Protein AF-A0A949YF99-F1 (afdb_monomer)

Sequence (111 aa):
MTDRPRLIEVAFPLKQASLDSVHEKNVRHGHISTLHIWPARRPLAACRAALIATLLPDPGTPEKRQELLEKIGGKVVTQVQMKKVGGKTIEVVKERTEGVSCTGGTRTAPT

Solvent-accessible surface area (backbone atoms only — not comparable to full-atom values): 6878 Å² total; per-residue (Å²): 128,88,88,65,59,37,24,54,82,79,52,71,51,59,69,39,29,49,52,49,30,54,48,63,73,63,69,76,77,99,51,81,76,67,79,58,82,71,94,79,74,83,46,65,22,41,53,47,49,52,54,52,25,64,70,37,65,53,76,88,44,71,68,59,46,50,53,50,38,39,54,46,33,19,46,80,44,79,42,80,41,85,42,80,56,95,94,43,82,44,81,46,77,43,76,42,67,52,57,75,61,35,61,77,85,71,80,78,74,84,127

Nearest PDB structures (foldseek):
  6dt7-assembly1_B  TM=6.956E-01  e=7.289E+00  Enquatrovirus N4
  5knc-assembly1_G  TM=4.003E-01  e=3.546E+00  Enterococcus hirae ATCC 9790

pLDDT: mean 72.29, std 16.18, range [25.67, 90.94]

Mean predicted aligned error: 10.66 Å

Structure (mmCIF, N/CA/C/O backbone):
data_AF-A0A949YF99-F1
#
_entry.id   AF-A0A949YF99-F1
#
loop_
_atom_site.group_PDB
_atom_site.id
_atom_site.type_symbol
_atom_site.label_atom_id
_atom_site.label_alt_id
_atom_site.label_comp_id
_atom_site.label_asym_id
_atom_site.label_entity_id
_atom_site.label_seq_id
_atom_site.pdbx_PDB_ins_code
_atom_site.Cartn_x
_atom_site.Cartn_y
_atom_site.Cartn_z
_atom_site.occupancy
_atom_site.B_iso_or_equiv
_atom_site.auth_seq_id
_atom_site.auth_comp_id
_atom_site.auth_asym_id
_atom_site.auth_atom_id
_atom_site.pdbx_PDB_model_num
ATOM 1 N N . MET A 1 1 ? 21.255 9.999 -20.507 1.00 47.44 1 MET A N 1
ATOM 2 C CA . MET A 1 1 ? 20.615 9.197 -19.444 1.00 47.44 1 MET A CA 1
ATOM 3 C C . MET A 1 1 ? 19.556 8.353 -20.112 1.00 47.44 1 MET A C 1
ATOM 5 O O . MET A 1 1 ? 18.778 8.906 -20.872 1.00 47.44 1 MET A O 1
ATOM 9 N N . THR A 1 2 ? 19.583 7.034 -19.942 1.00 58.06 2 THR A N 1
ATOM 10 C CA . THR A 1 2 ? 18.545 6.163 -20.504 1.00 58.06 2 THR A CA 1
ATOM 11 C C . THR A 1 2 ? 17.246 6.479 -19.775 1.00 58.06 2 THR A C 1
ATOM 13 O O . THR A 1 2 ? 17.128 6.171 -18.590 1.00 58.06 2 THR A O 1
ATOM 16 N N . ASP A 1 3 ? 16.332 7.163 -20.456 1.00 75.50 3 ASP A N 1
ATOM 17 C CA . ASP A 1 3 ? 15.078 7.659 -19.893 1.00 75.50 3 ASP A CA 1
ATOM 18 C C . ASP A 1 3 ? 14.115 6.478 -19.727 1.00 75.50 3 ASP A C 1
ATOM 20 O O . ASP A 1 3 ? 13.352 6.117 -20.623 1.00 75.50 3 ASP A O 1
ATOM 24 N N . ARG A 1 4 ? 14.287 5.737 -18.629 1.00 80.88 4 ARG A N 1
ATOM 25 C CA . ARG A 1 4 ? 13.398 4.635 -18.267 1.00 80.88 4 ARG A CA 1
ATOM 26 C C . ARG A 1 4 ? 12.370 5.176 -17.281 1.00 80.88 4 ARG A C 1
ATOM 28 O O . ARG A 1 4 ? 12.793 5.682 -16.236 1.00 80.88 4 ARG A O 1
ATOM 35 N N . PRO A 1 5 ? 11.064 5.040 -17.577 1.00 87.62 5 PRO A N 1
ATOM 36 C CA . PRO A 1 5 ? 10.027 5.509 -16.675 1.00 87.62 5 PRO A CA 1
ATOM 37 C C . PRO A 1 5 ? 10.148 4.809 -15.324 1.00 87.62 5 PRO A C 1
ATOM 39 O O . PRO A 1 5 ? 10.637 3.673 -15.213 1.00 87.62 5 PRO A O 1
ATOM 42 N N . ARG A 1 6 ? 9.730 5.509 -14.272 1.00 89.69 6 ARG A N 1
ATOM 43 C CA . ARG A 1 6 ? 9.712 4.943 -12.920 1.00 89.69 6 ARG A CA 1
ATOM 44 C C . ARG A 1 6 ? 8.494 4.059 -12.745 1.00 89.69 6 ARG A C 1
ATOM 46 O O . ARG A 1 6 ? 7.456 4.289 -13.360 1.00 89.69 6 ARG A O 1
ATOM 53 N N . LEU A 1 7 ? 8.603 3.071 -11.857 1.00 88.38 7 LEU A N 1
ATOM 54 C CA . LEU A 1 7 ? 7.492 2.163 -11.593 1.00 88.38 7 LEU A CA 1
ATOM 55 C C . LEU A 1 7 ? 6.236 2.944 -11.181 1.00 88.38 7 LEU A C 1
ATOM 57 O O . LEU A 1 7 ? 5.171 2.670 -11.714 1.00 88.38 7 LEU A O 1
ATOM 61 N N . ILE A 1 8 ? 6.376 3.977 -10.341 1.00 89.81 8 ILE A N 1
ATOM 62 C CA . ILE A 1 8 ? 5.257 4.819 -9.879 1.00 89.81 8 ILE A CA 1
ATOM 63 C C . ILE A 1 8 ? 4.473 5.530 -10.997 1.00 89.81 8 ILE A C 1
ATOM 65 O O . ILE A 1 8 ? 3.293 5.815 -10.814 1.00 89.81 8 ILE A O 1
ATOM 69 N N . GLU A 1 9 ? 5.094 5.812 -12.142 1.00 89.12 9 GLU A N 1
ATOM 70 C CA . GLU A 1 9 ? 4.439 6.487 -13.274 1.00 89.12 9 GLU A CA 1
ATOM 71 C C . GLU A 1 9 ? 3.533 5.533 -14.057 1.00 89.12 9 GLU A C 1
ATOM 73 O O . GLU A 1 9 ? 2.588 5.961 -14.716 1.00 89.12 9 GLU A O 1
ATOM 78 N N . VAL A 1 10 ? 3.820 4.232 -13.977 1.00 90.00 10 VAL A N 1
ATOM 79 C CA . VAL A 1 10 ? 3.149 3.195 -14.761 1.00 90.00 10 VAL A CA 1
ATOM 80 C C . VAL A 1 10 ? 2.224 2.346 -13.894 1.00 90.00 10 VAL A C 1
ATOM 82 O O . VAL A 1 10 ? 1.141 1.962 -14.334 1.00 90.00 10 VAL A O 1
ATOM 85 N N . ALA A 1 11 ? 2.642 2.021 -12.670 1.00 88.19 11 ALA A N 1
ATOM 86 C CA . ALA A 1 11 ? 1.922 1.129 -11.779 1.00 88.19 11 ALA A CA 1
ATOM 87 C C . ALA A 1 11 ? 2.218 1.388 -10.292 1.00 88.19 11 ALA A C 1
ATOM 89 O O . ALA A 1 11 ? 3.357 1.558 -9.862 1.00 88.19 11 ALA A O 1
ATOM 90 N N . PHE A 1 12 ? 1.171 1.324 -9.469 1.00 89.00 12 PHE A N 1
ATOM 91 C CA . PHE A 1 12 ? 1.272 1.482 -8.021 1.00 89.00 12 PHE A CA 1
ATOM 92 C C . PHE A 1 12 ? 0.314 0.515 -7.303 1.00 89.00 12 PHE A C 1
ATOM 94 O O . PHE A 1 12 ? -0.843 0.408 -7.721 1.00 89.00 12 PHE A O 1
ATOM 101 N N . PRO A 1 13 ? 0.736 -0.180 -6.222 1.00 87.50 13 PRO A N 1
ATOM 102 C CA . PRO A 1 13 ? -0.109 -1.137 -5.505 1.00 87.50 13 PRO A CA 1
ATOM 103 C C . PRO A 1 13 ? -1.111 -0.412 -4.589 1.00 87.50 13 PRO A C 1
ATOM 105 O O . PRO A 1 13 ? -1.003 -0.421 -3.362 1.00 87.50 13 PRO A O 1
ATOM 108 N N . LEU A 1 14 ? -2.096 0.252 -5.200 1.00 87.12 14 LEU A N 1
ATOM 109 C CA . LEU A 1 14 ? -3.048 1.128 -4.512 1.00 87.12 14 LEU A CA 1
ATOM 110 C C . LEU A 1 14 ? -3.950 0.363 -3.534 1.00 87.12 14 LEU A C 1
ATOM 112 O O . LEU A 1 14 ? -4.191 0.829 -2.419 1.00 87.12 14 LEU A O 1
ATOM 116 N N . LYS A 1 15 ? -4.445 -0.812 -3.944 1.00 86.88 15 LYS A N 1
ATOM 117 C CA . LYS A 1 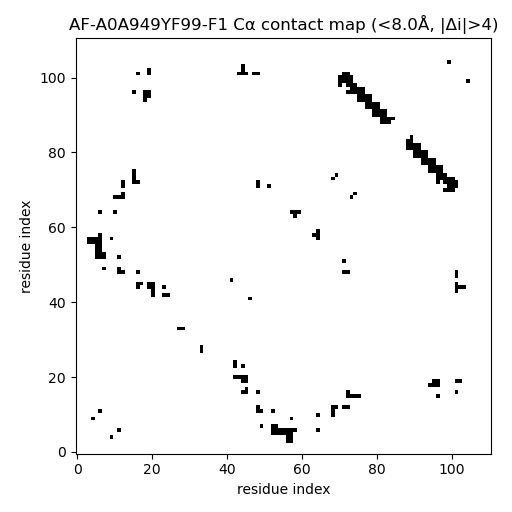15 ? -5.383 -1.614 -3.146 1.00 86.88 15 LYS A CA 1
ATOM 118 C C . LYS A 1 15 ? -4.714 -2.122 -1.868 1.00 86.88 15 LYS A C 1
ATOM 120 O O . LYS A 1 15 ? -5.237 -1.903 -0.779 1.00 86.88 15 LYS A O 1
ATOM 125 N N . GLN A 1 16 ? -3.532 -2.714 -2.005 1.00 86.56 16 GLN A N 1
ATOM 126 C CA . GLN A 1 16 ? -2.715 -3.217 -0.903 1.00 86.56 16 GLN A CA 1
ATOM 127 C C . GLN A 1 16 ? -2.318 -2.088 0.053 1.00 86.56 16 GLN A C 1
ATOM 129 O O . GLN A 1 16 ? -2.599 -2.162 1.247 1.00 86.56 16 GLN A O 1
ATOM 134 N N . ALA A 1 17 ? -1.766 -0.990 -0.480 1.00 86.31 17 ALA A N 1
ATOM 135 C CA . ALA A 1 17 ? -1.348 0.148 0.334 1.00 86.31 17 ALA A CA 1
ATOM 136 C C . ALA A 1 17 ? -2.515 0.763 1.125 1.00 86.31 17 ALA A C 1
ATOM 138 O O . ALA A 1 17 ? -2.338 1.169 2.274 1.00 86.31 17 ALA A O 1
ATOM 139 N N . SER A 1 18 ? -3.714 0.821 0.537 1.00 85.88 18 SER A N 1
ATOM 140 C CA . SER A 1 18 ? -4.910 1.345 1.202 1.00 85.88 18 SER A CA 1
ATOM 141 C C . SER A 1 18 ? -5.404 0.418 2.317 1.00 85.88 18 SER A C 1
ATOM 143 O O . SER A 1 18 ? -5.637 0.879 3.436 1.00 85.88 18 SER A O 1
ATOM 145 N N . LEU A 1 19 ? -5.488 -0.893 2.058 1.00 84.50 19 LEU A N 1
ATOM 146 C CA . LEU A 1 19 ? -5.877 -1.888 3.066 1.00 84.50 19 LEU A CA 1
ATOM 147 C C . LEU A 1 19 ? -4.919 -1.883 4.266 1.00 84.50 19 LEU A C 1
ATOM 149 O O . LEU A 1 19 ? -5.370 -1.833 5.414 1.00 84.50 19 LEU A O 1
ATOM 153 N N . ASP A 1 20 ? -3.613 -1.836 4.012 1.00 84.12 20 ASP A N 1
ATOM 154 C CA . ASP A 1 20 ? -2.590 -1.798 5.060 1.00 84.12 20 ASP A CA 1
ATOM 155 C C . ASP A 1 20 ? -2.642 -0.490 5.860 1.00 84.12 20 ASP A C 1
ATOM 157 O O . ASP A 1 20 ? -2.531 -0.500 7.087 1.00 84.12 20 ASP A O 1
ATOM 161 N N . SER A 1 21 ? -2.898 0.638 5.191 1.00 83.00 21 SER A N 1
ATOM 162 C CA . SER A 1 21 ? -3.071 1.945 5.842 1.00 83.00 21 SER A CA 1
ATOM 163 C C . SER A 1 21 ? -4.291 1.969 6.772 1.00 83.00 21 SER A C 1
ATOM 165 O O . SER A 1 21 ? -4.256 2.551 7.861 1.00 83.00 21 SER A O 1
ATOM 167 N N . VAL A 1 22 ? -5.387 1.321 6.366 1.00 82.50 22 VAL A N 1
ATOM 168 C CA . VAL A 1 22 ? -6.587 1.164 7.201 1.00 82.50 22 VAL A CA 1
ATOM 169 C C . VAL A 1 22 ? -6.307 0.234 8.381 1.00 82.50 22 VAL A C 1
ATOM 171 O O . VAL A 1 22 ? -6.761 0.512 9.495 1.00 82.50 22 VAL A O 1
ATOM 174 N N . HIS A 1 23 ? -5.541 -0.839 8.168 1.00 79.06 23 HIS A N 1
ATOM 175 C CA . HIS A 1 23 ? -5.128 -1.740 9.238 1.00 79.06 23 HIS A CA 1
ATOM 176 C C . HIS A 1 23 ? -4.273 -1.014 10.285 1.00 79.06 23 HIS A C 1
ATOM 178 O O . HIS A 1 23 ? -4.602 -1.066 11.469 1.00 79.06 23 HIS A O 1
ATOM 184 N N . GLU A 1 24 ? -3.263 -0.252 9.855 1.00 77.38 24 GLU A N 1
ATOM 185 C CA . GLU A 1 24 ? -2.393 0.559 10.720 1.00 77.38 24 GLU A CA 1
ATOM 186 C C . GLU A 1 24 ? -3.203 1.538 11.592 1.00 77.38 24 GLU A C 1
ATOM 188 O O . GLU A 1 24 ? -2.938 1.704 12.783 1.00 77.38 24 GLU A O 1
ATOM 193 N N . LYS A 1 25 ? -4.272 2.131 11.043 1.00 73.81 25 LYS A N 1
ATOM 194 C CA . LYS A 1 25 ? -5.198 3.004 11.790 1.00 73.81 25 LYS A CA 1
ATOM 195 C C . LYS A 1 25 ? -5.990 2.265 12.881 1.00 73.81 25 LYS A C 1
ATOM 197 O O . LYS A 1 25 ? -6.441 2.891 13.852 1.00 73.81 25 LYS A O 1
ATOM 202 N N . ASN A 1 26 ? -6.234 0.971 12.697 1.00 71.31 26 ASN A N 1
ATOM 203 C CA . ASN A 1 26 ? -7.119 0.175 13.544 1.00 71.31 26 ASN A CA 1
ATOM 204 C C . ASN A 1 26 ? -6.382 -0.620 14.636 1.00 71.31 26 ASN A C 1
ATOM 206 O O . ASN A 1 26 ? -7.029 -1.157 15.532 1.00 71.31 26 ASN A O 1
ATOM 210 N N . VAL A 1 27 ? -5.045 -0.662 14.615 1.00 70.50 27 VAL A N 1
ATOM 211 C CA . VAL A 1 27 ? -4.244 -1.215 15.717 1.00 70.50 27 VAL A CA 1
ATOM 212 C C . VAL A 1 27 ? -4.276 -0.234 16.893 1.00 70.50 27 VAL A C 1
ATOM 214 O O . VAL A 1 27 ? -3.685 0.843 16.841 1.00 70.50 27 VAL A O 1
ATOM 217 N N . ARG A 1 28 ? -5.011 -0.577 17.957 1.00 63.91 28 ARG A N 1
ATOM 218 C CA . ARG A 1 28 ? -5.212 0.297 19.124 1.00 63.91 28 ARG A CA 1
ATOM 219 C C . ARG A 1 28 ? -5.076 -0.485 20.422 1.00 63.91 28 ARG A C 1
ATOM 221 O O . ARG A 1 28 ? -6.057 -1.024 20.914 1.00 63.91 28 ARG A O 1
ATOM 228 N N . HIS A 1 29 ? -3.874 -0.508 20.990 1.00 62.56 29 HIS A N 1
ATOM 229 C CA . HIS A 1 29 ? -3.640 -1.056 22.326 1.00 62.56 29 HIS A CA 1
ATOM 230 C C . HIS A 1 29 ? -2.615 -0.180 23.066 1.00 62.56 29 HIS A C 1
ATOM 232 O O . HIS A 1 29 ? -1.549 0.107 22.532 1.00 62.56 29 HIS A O 1
ATOM 238 N N . GLY A 1 30 ? -2.958 0.285 24.272 1.00 66.31 30 GLY A N 1
ATOM 239 C CA . GLY A 1 30 ? -2.012 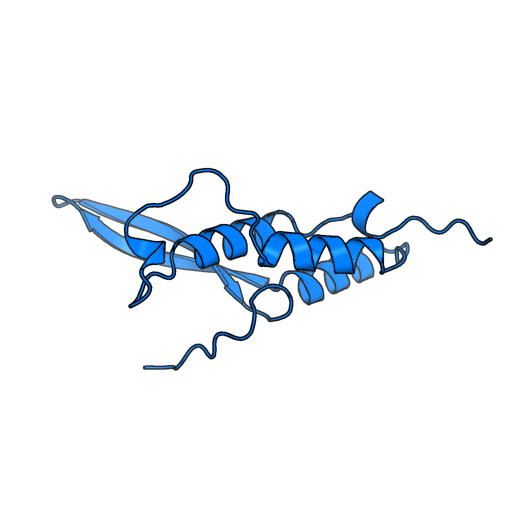0.802 25.276 1.00 66.31 30 GLY A CA 1
ATOM 240 C C . GLY A 1 30 ? -1.342 2.175 25.074 1.00 66.31 30 GLY A C 1
ATOM 241 O O . GLY A 1 30 ? -0.668 2.619 25.995 1.00 66.31 30 GLY A O 1
ATOM 242 N N . HIS A 1 31 ? -1.501 2.872 23.941 1.00 67.00 31 HIS A N 1
ATOM 243 C CA . HIS A 1 31 ? -0.801 4.148 23.682 1.00 67.00 31 HIS A CA 1
ATOM 244 C C . HIS A 1 31 ? -1.719 5.376 23.798 1.00 67.00 31 HIS A C 1
ATOM 246 O O . HIS A 1 31 ? -2.818 5.350 23.262 1.00 67.00 31 HIS A O 1
ATOM 252 N N . ILE A 1 32 ? -1.260 6.490 24.387 1.00 67.56 32 ILE A N 1
ATOM 253 C CA . ILE A 1 32 ? -2.045 7.741 24.579 1.00 67.56 32 ILE A CA 1
ATOM 254 C C . ILE A 1 32 ? -2.631 8.278 23.252 1.00 67.56 32 ILE A C 1
ATOM 256 O O . ILE A 1 32 ? -3.699 8.886 23.218 1.00 67.56 32 ILE A O 1
ATOM 260 N N . SER A 1 33 ? -1.994 7.968 22.121 1.00 59.78 33 SER A N 1
ATOM 261 C CA . SER A 1 33 ? -2.478 8.281 20.764 1.00 59.78 33 SER A CA 1
ATOM 262 C C . SER A 1 33 ? -3.748 7.526 20.326 1.00 59.78 33 SER A C 1
ATOM 264 O O . SER A 1 33 ? -4.202 7.703 19.192 1.00 59.78 33 SER A O 1
ATOM 266 N N . THR A 1 34 ? -4.318 6.664 21.174 1.00 64.56 34 THR A N 1
ATOM 267 C CA . THR A 1 34 ? -5.628 6.030 20.956 1.00 64.56 34 THR A CA 1
ATOM 268 C C . THR A 1 34 ? -6.793 6.857 21.503 1.00 64.56 34 THR A C 1
ATOM 270 O O . THR A 1 34 ? -7.930 6.576 21.129 1.00 64.56 34 THR A O 1
ATOM 273 N N . LEU A 1 35 ? -6.527 7.882 22.327 1.00 68.44 35 LEU A N 1
ATOM 274 C CA . LEU A 1 35 ? -7.557 8.695 22.984 1.00 68.44 35 LEU A CA 1
ATOM 275 C C . LEU A 1 35 ? -8.294 9.622 22.006 1.00 68.44 35 LEU A C 1
ATOM 277 O O . LEU A 1 35 ? -9.505 9.798 22.095 1.00 68.44 35 LEU A O 1
ATOM 281 N N . HIS A 1 36 ? -7.570 10.192 21.041 1.00 71.75 36 HIS A N 1
ATOM 282 C CA . HIS A 1 36 ? -8.146 11.021 19.989 1.00 71.75 36 HIS A CA 1
ATOM 283 C C . HIS A 1 36 ? -7.526 10.676 18.637 1.00 71.75 36 HIS A C 1
ATOM 285 O O . HIS A 1 36 ? -6.309 10.552 18.485 1.00 71.75 36 HIS A O 1
ATOM 291 N N . ILE A 1 37 ? -8.379 10.493 17.633 1.00 67.19 37 ILE A N 1
ATOM 292 C CA . ILE A 1 37 ? -7.955 10.140 16.282 1.00 67.19 37 ILE A CA 1
ATOM 293 C C . ILE A 1 37 ? -7.925 11.419 15.467 1.00 67.19 37 ILE A C 1
ATOM 295 O O . ILE A 1 37 ? -8.970 11.943 15.095 1.00 67.19 37 ILE A O 1
ATOM 299 N N . TRP A 1 38 ? -6.723 11.885 15.144 1.00 68.69 38 TRP A N 1
ATOM 300 C CA . TRP A 1 38 ? -6.578 12.964 14.179 1.00 68.69 38 TRP A CA 1
ATOM 301 C C . TRP A 1 38 ? -7.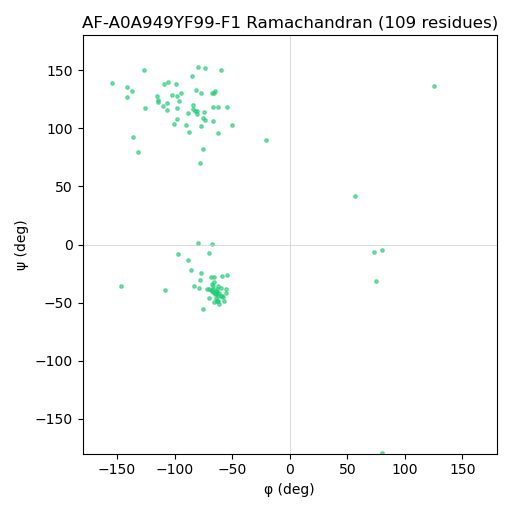048 12.505 12.783 1.00 68.69 38 TRP A C 1
ATOM 303 O O . TRP A 1 38 ? -6.637 11.423 12.341 1.00 68.69 38 TRP A O 1
ATOM 313 N N . PRO A 1 39 ? -7.879 13.291 12.074 1.00 61.19 39 PRO A N 1
ATOM 314 C CA . PRO A 1 39 ? -8.466 12.899 10.790 1.00 61.19 39 PRO A CA 1
ATOM 315 C C . PRO A 1 39 ? -7.473 12.819 9.615 1.00 61.19 39 PRO A C 1
ATOM 317 O O . PRO A 1 39 ? -7.835 12.292 8.569 1.00 61.19 39 PRO A O 1
ATOM 320 N N . ALA A 1 40 ? -6.216 13.246 9.779 1.00 59.81 40 ALA A N 1
ATOM 321 C CA . ALA A 1 40 ? -5.196 13.199 8.726 1.00 59.81 40 ALA A CA 1
ATOM 322 C C . ALA A 1 40 ? -3.875 12.595 9.228 1.00 59.81 40 ALA A C 1
ATOM 324 O O . ALA A 1 40 ? -2.927 13.310 9.553 1.00 59.81 40 ALA A O 1
ATOM 325 N N . ARG A 1 41 ? -3.801 11.264 9.310 1.00 72.06 41 ARG A N 1
ATOM 326 C CA . ARG A 1 41 ? -2.517 10.573 9.516 1.00 72.06 41 ARG A CA 1
ATOM 327 C C . ARG A 1 41 ? -1.829 10.374 8.164 1.00 72.06 41 ARG A C 1
ATOM 329 O O . ARG A 1 41 ? -2.516 10.135 7.177 1.00 72.06 41 ARG A O 1
ATOM 336 N N . ARG A 1 42 ? -0.493 10.450 8.123 1.00 71.44 42 ARG A N 1
ATOM 337 C CA . ARG A 1 42 ? 0.319 10.004 6.977 1.00 71.44 42 ARG A CA 1
ATOM 338 C C . ARG A 1 42 ? 0.624 8.514 7.176 1.00 71.44 42 ARG A C 1
ATOM 340 O O . ARG A 1 42 ? 1.503 8.218 7.983 1.00 71.44 42 ARG A O 1
ATOM 347 N N . PRO A 1 43 ? -0.133 7.589 6.561 1.00 79.50 43 PRO A N 1
ATOM 348 C CA . PRO A 1 43 ? 0.044 6.165 6.817 1.00 79.50 43 PRO A CA 1
ATOM 349 C C . PRO A 1 43 ? 1.411 5.699 6.314 1.00 79.50 43 PRO A C 1
ATOM 351 O O . PRO A 1 43 ? 1.799 5.967 5.173 1.00 79.50 43 PRO A O 1
ATOM 354 N N . LEU A 1 44 ? 2.1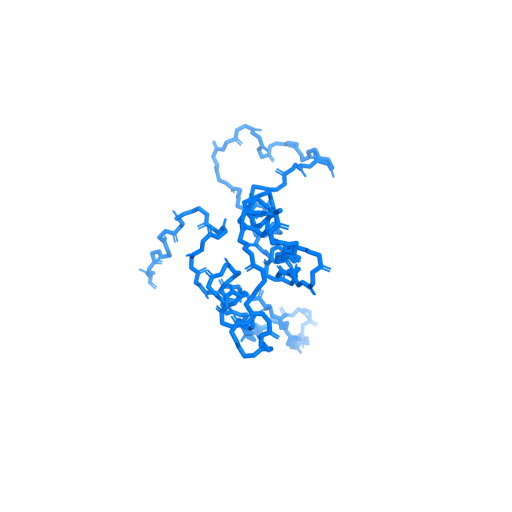42 4.998 7.176 1.00 83.62 44 LEU A N 1
ATOM 355 C CA . LEU A 1 44 ? 3.517 4.588 6.923 1.00 83.62 44 LEU A CA 1
ATOM 356 C C . LEU A 1 44 ? 3.585 3.558 5.791 1.00 83.62 44 LEU A C 1
ATOM 358 O O . LEU A 1 44 ? 4.524 3.582 4.993 1.00 83.62 44 LEU A O 1
ATOM 362 N N . ALA A 1 45 ? 2.565 2.701 5.690 1.00 85.44 45 ALA A N 1
ATOM 363 C CA . ALA A 1 45 ? 2.433 1.718 4.617 1.00 85.44 45 ALA A CA 1
ATOM 364 C C . ALA A 1 45 ? 2.433 2.378 3.225 1.00 85.44 45 ALA A C 1
ATOM 366 O O . ALA A 1 45 ? 3.222 1.994 2.359 1.00 85.44 45 ALA A O 1
ATOM 367 N N . ALA A 1 46 ? 1.620 3.424 3.027 1.00 86.75 46 ALA A N 1
ATOM 368 C CA . ALA A 1 46 ? 1.548 4.132 1.748 1.00 86.75 46 ALA A CA 1
ATOM 369 C C . ALA A 1 46 ? 2.850 4.878 1.424 1.00 86.75 46 ALA A C 1
ATOM 371 O O . ALA A 1 46 ? 3.322 4.830 0.289 1.00 86.75 46 ALA A O 1
ATOM 372 N N . CYS A 1 47 ? 3.468 5.528 2.417 1.00 88.81 47 CYS A N 1
ATOM 373 C CA . CYS A 1 47 ? 4.741 6.223 2.220 1.00 88.81 47 CYS A CA 1
ATOM 374 C C . CYS A 1 47 ? 5.869 5.260 1.820 1.00 88.81 47 CYS A C 1
ATOM 376 O O . CYS A 1 47 ? 6.652 5.575 0.927 1.00 88.81 47 CYS A O 1
ATOM 378 N N 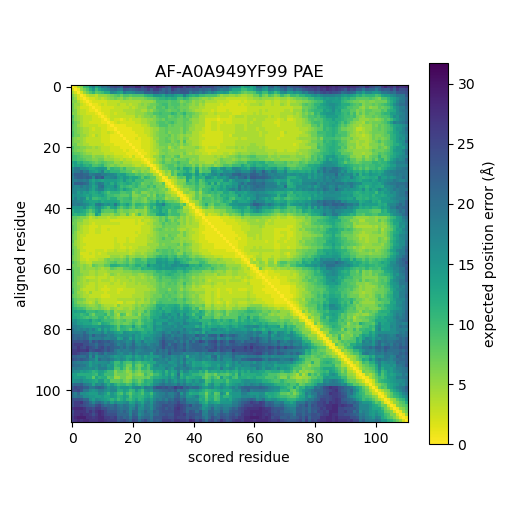. ARG A 1 48 ? 5.940 4.071 2.432 1.00 89.00 48 ARG A N 1
ATOM 379 C CA . ARG A 1 48 ? 6.923 3.037 2.068 1.00 89.00 48 ARG A CA 1
ATOM 380 C C . ARG A 1 48 ? 6.715 2.521 0.648 1.00 89.00 48 ARG A C 1
ATOM 382 O O . ARG A 1 48 ? 7.679 2.453 -0.108 1.00 89.00 48 ARG A O 1
ATOM 389 N N . ALA A 1 49 ? 5.470 2.220 0.275 1.00 89.31 49 ALA A N 1
ATOM 390 C CA . ALA A 1 49 ? 5.137 1.807 -1.087 1.00 89.31 49 ALA A CA 1
ATOM 391 C C . ALA A 1 49 ? 5.536 2.880 -2.114 1.00 89.31 49 ALA A C 1
ATOM 393 O O . ALA A 1 49 ? 6.150 2.563 -3.131 1.00 89.31 49 ALA A O 1
ATOM 394 N N . ALA A 1 50 ? 5.238 4.153 -1.826 1.00 90.25 50 ALA A N 1
ATOM 395 C CA . ALA A 1 50 ? 5.575 5.276 -2.699 1.00 90.25 50 ALA A CA 1
ATOM 396 C C . ALA A 1 50 ? 7.091 5.429 -2.885 1.00 90.25 50 ALA A C 1
ATOM 398 O O . ALA A 1 50 ? 7.550 5.580 -4.012 1.00 90.25 50 ALA A O 1
ATOM 399 N N . LEU A 1 51 ? 7.875 5.324 -1.807 1.00 90.81 51 LEU A N 1
ATOM 400 C CA . LEU A 1 51 ? 9.338 5.392 -1.877 1.00 90.81 51 LEU A CA 1
ATOM 401 C C . LEU A 1 51 ? 9.940 4.249 -2.703 1.00 90.81 51 LEU A C 1
ATOM 403 O O . LEU A 1 51 ? 10.844 4.468 -3.501 1.00 90.81 51 LEU A O 1
ATOM 407 N N . ILE A 1 52 ? 9.446 3.023 -2.541 1.00 89.62 52 ILE A N 1
ATOM 408 C CA . ILE A 1 52 ? 9.958 1.885 -3.314 1.00 89.62 52 ILE A CA 1
ATOM 409 C C . ILE A 1 52 ? 9.603 2.041 -4.802 1.00 89.62 52 ILE A C 1
ATOM 411 O O . ILE A 1 52 ? 10.442 1.793 -5.670 1.00 89.62 52 ILE A O 1
ATOM 415 N N . ALA A 1 53 ? 8.393 2.517 -5.105 1.00 90.00 53 ALA A N 1
ATOM 416 C CA . ALA A 1 53 ? 7.933 2.729 -6.474 1.00 90.00 53 ALA A CA 1
ATOM 417 C C . ALA A 1 53 ? 8.669 3.872 -7.204 1.00 90.00 53 ALA A C 1
ATOM 419 O O . ALA A 1 53 ? 8.798 3.820 -8.427 1.00 90.00 53 ALA A O 1
ATOM 420 N N . THR A 1 54 ? 9.173 4.889 -6.493 1.00 90.94 54 THR A N 1
ATOM 421 C CA . THR A 1 54 ? 9.992 5.955 -7.106 1.00 90.94 54 THR A CA 1
ATOM 422 C C . THR A 1 54 ? 11.430 5.507 -7.369 1.00 90.94 54 THR A C 1
ATOM 424 O O . THR A 1 54 ? 12.058 5.970 -8.322 1.00 90.94 54 THR A O 1
ATOM 427 N N . LEU A 1 55 ? 11.961 4.593 -6.553 1.00 89.75 55 LEU A N 1
ATOM 428 C CA . LEU A 1 55 ? 13.327 4.088 -6.696 1.00 89.75 55 LEU A CA 1
ATOM 429 C C . LEU A 1 55 ? 13.454 3.038 -7.808 1.00 89.75 55 LEU A C 1
ATOM 431 O O . LEU A 1 55 ? 14.455 3.034 -8.530 1.00 89.75 55 LEU A O 1
ATOM 435 N N . LEU A 1 56 ? 12.450 2.173 -7.980 1.00 89.12 56 LEU A N 1
ATOM 436 C CA . LEU A 1 56 ? 12.486 1.090 -8.965 1.00 89.12 56 LEU A CA 1
ATOM 437 C C . LEU A 1 56 ? 12.235 1.596 -10.402 1.00 89.12 56 LEU A C 1
ATOM 439 O O . LEU A 1 56 ? 11.260 2.314 -10.644 1.00 89.12 56 LEU A O 1
ATOM 443 N N . PRO A 1 57 ? 13.084 1.218 -11.378 1.00 89.75 57 PRO A N 1
ATOM 444 C CA . PRO A 1 57 ? 12.799 1.445 -12.792 1.00 89.75 57 PRO A CA 1
ATOM 445 C C . PRO A 1 57 ? 11.713 0.481 -13.290 1.00 89.75 57 PRO A C 1
ATOM 447 O O . PRO A 1 57 ? 11.590 -0.640 -12.793 1.00 89.75 57 PRO A O 1
ATOM 450 N N . ASP A 1 58 ? 10.958 0.896 -14.305 1.00 87.12 58 ASP A N 1
ATOM 451 C CA . ASP A 1 58 ? 9.947 0.043 -14.925 1.00 87.12 58 ASP A CA 1
ATOM 452 C C . ASP A 1 58 ? 10.581 -1.146 -15.690 1.00 87.12 58 ASP A C 1
ATOM 454 O O . ASP A 1 58 ? 11.491 -0.945 -16.502 1.00 87.12 58 ASP A O 1
ATOM 458 N N . PRO A 1 59 ? 10.116 -2.395 -15.475 1.00 84.00 59 PRO A N 1
ATOM 459 C CA . PRO A 1 59 ? 10.649 -3.577 -16.156 1.00 84.00 59 PRO A CA 1
ATOM 460 C C . PRO A 1 59 ? 10.115 -3.780 -17.589 1.00 84.00 59 PRO A C 1
ATOM 462 O O . PRO A 1 59 ? 10.469 -4.777 -18.220 1.00 84.00 59 PRO A O 1
ATOM 465 N N . GLY A 1 60 ? 9.258 -2.894 -18.113 1.00 82.94 60 GLY A N 1
ATOM 466 C CA . GLY A 1 60 ? 8.741 -2.909 -19.490 1.00 82.94 60 GLY A CA 1
ATOM 467 C C . GLY A 1 60 ? 7.673 -3.967 -19.791 1.00 82.94 60 GLY A C 1
ATOM 468 O O . GLY A 1 60 ? 6.778 -3.726 -20.595 1.00 82.94 60 GLY A O 1
ATOM 469 N N . THR A 1 61 ? 7.723 -5.128 -19.135 1.00 88.06 61 THR A N 1
ATOM 470 C CA . THR A 1 61 ? 6.775 -6.237 -19.336 1.00 88.06 61 THR A CA 1
ATOM 471 C C . THR A 1 61 ? 5.684 -6.264 -18.260 1.00 88.06 61 THR A C 1
ATOM 473 O O . THR A 1 61 ? 6.023 -6.147 -17.077 1.00 88.06 61 THR A O 1
ATOM 476 N N . PRO A 1 62 ? 4.408 -6.513 -18.614 1.00 85.44 62 PRO A N 1
ATOM 477 C CA . PRO A 1 62 ? 3.297 -6.517 -17.658 1.00 85.44 62 PRO A CA 1
ATOM 478 C C . PRO A 1 62 ? 3.440 -7.592 -16.569 1.00 85.44 62 PRO A C 1
ATOM 480 O O . PRO A 1 62 ? 3.135 -7.325 -15.412 1.00 85.44 62 PRO A O 1
ATOM 483 N N . GLU A 1 63 ? 3.983 -8.766 -16.899 1.00 87.38 63 GLU A N 1
ATOM 484 C CA . GLU A 1 63 ? 4.178 -9.869 -15.945 1.00 87.38 63 GLU A CA 1
ATOM 485 C C . GLU A 1 63 ? 5.156 -9.497 -14.822 1.00 87.38 63 GLU A C 1
ATOM 487 O O . GLU A 1 63 ? 4.841 -9.630 -13.641 1.00 87.38 63 GLU A O 1
ATOM 492 N N . LYS A 1 64 ? 6.320 -8.933 -15.175 1.00 85.69 64 LYS A N 1
ATOM 493 C CA . LYS A 1 64 ? 7.304 -8.472 -14.180 1.00 85.69 64 LYS A CA 1
ATOM 494 C C . LYS A 1 64 ? 6.786 -7.297 -13.355 1.00 85.69 64 LYS A C 1
ATOM 496 O O . LYS A 1 64 ? 7.147 -7.179 -12.188 1.00 85.69 64 LYS A O 1
ATOM 501 N N . ARG A 1 65 ? 5.942 -6.427 -13.930 1.00 86.31 65 ARG A N 1
ATOM 502 C CA . ARG A 1 65 ? 5.273 -5.360 -13.163 1.00 86.31 65 ARG A CA 1
ATOM 503 C C . ARG A 1 65 ? 4.361 -5.968 -12.107 1.00 86.31 65 ARG A C 1
ATOM 505 O O . ARG A 1 65 ? 4.469 -5.588 -10.949 1.00 86.31 65 ARG A O 1
ATOM 512 N N . GLN A 1 66 ? 3.528 -6.936 -12.486 1.00 85.12 66 GLN A N 1
ATOM 513 C CA . GLN A 1 66 ? 2.636 -7.630 -11.559 1.00 85.12 66 GLN A CA 1
ATOM 514 C C . GLN A 1 66 ? 3.425 -8.298 -10.426 1.00 85.12 66 GLN A C 1
ATOM 516 O O . GLN A 1 66 ? 3.097 -8.114 -9.258 1.00 85.12 66 GLN A O 1
ATOM 521 N N . GLU A 1 67 ? 4.522 -8.985 -10.753 1.00 86.25 67 GLU A N 1
ATOM 522 C CA . GLU A 1 67 ? 5.393 -9.622 -9.763 1.00 86.25 67 GLU A CA 1
ATOM 523 C C . GLU A 1 67 ? 6.019 -8.601 -8.795 1.00 86.25 67 GLU A C 1
ATOM 525 O O . GLU A 1 67 ? 6.069 -8.832 -7.586 1.00 86.25 67 GLU A O 1
ATOM 530 N N . LEU A 1 68 ? 6.472 -7.444 -9.293 1.00 87.00 68 LEU A N 1
ATOM 531 C CA . LEU A 1 68 ? 6.985 -6.364 -8.443 1.00 87.00 68 LEU A CA 1
ATOM 532 C C . LEU A 1 68 ? 5.893 -5.778 -7.545 1.00 87.00 68 LEU A C 1
ATOM 534 O O . LEU A 1 68 ? 6.142 -5.536 -6.367 1.00 87.00 68 LEU A O 1
ATOM 538 N N . LEU A 1 69 ? 4.683 -5.580 -8.067 1.00 84.56 69 LEU A N 1
ATOM 539 C CA . LEU A 1 69 ? 3.551 -5.092 -7.281 1.00 84.56 69 LEU A CA 1
ATO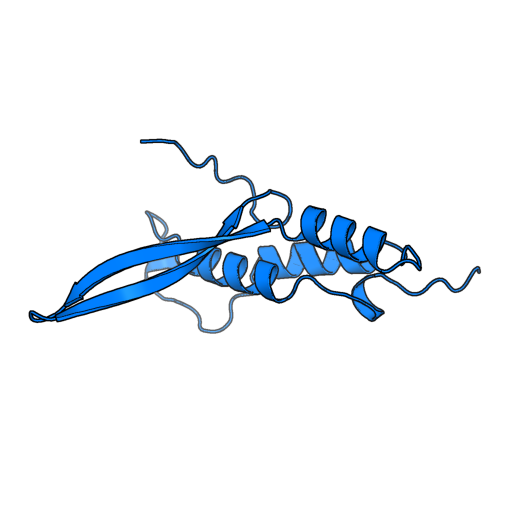M 540 C C . LEU A 1 69 ? 3.154 -6.087 -6.188 1.00 84.56 69 LEU A C 1
ATOM 542 O O . LEU A 1 69 ? 2.886 -5.664 -5.067 1.00 84.56 69 LEU A O 1
ATOM 546 N N . GLU A 1 70 ? 3.169 -7.388 -6.478 1.00 84.56 70 GLU A N 1
ATOM 547 C CA . GLU A 1 70 ? 2.933 -8.441 -5.485 1.00 84.56 70 GLU A CA 1
ATOM 548 C C . GLU 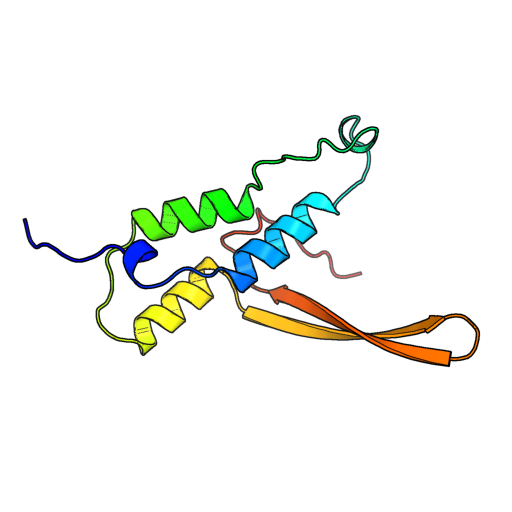A 1 70 ? 4.047 -8.508 -4.436 1.00 84.56 70 GLU A C 1
ATOM 550 O O . GLU A 1 70 ? 3.766 -8.739 -3.263 1.00 84.56 70 GLU A O 1
ATOM 555 N N . LYS A 1 71 ? 5.305 -8.253 -4.813 1.00 84.06 71 LYS A N 1
ATOM 556 C CA . LYS A 1 71 ? 6.426 -8.180 -3.859 1.00 84.06 71 LYS A CA 1
ATOM 557 C C . LYS A 1 71 ? 6.351 -6.950 -2.956 1.00 84.06 71 LYS A C 1
ATOM 559 O O . LYS A 1 71 ? 6.689 -7.041 -1.780 1.00 84.06 71 LYS A O 1
ATOM 564 N N . ILE A 1 72 ? 5.928 -5.805 -3.493 1.00 84.50 72 ILE A N 1
ATOM 565 C CA . ILE A 1 72 ? 5.812 -4.556 -2.730 1.00 84.50 72 ILE A CA 1
ATOM 566 C C . ILE A 1 72 ? 4.572 -4.614 -1.835 1.00 84.50 72 ILE A C 1
ATOM 568 O O . ILE A 1 72 ? 4.669 -4.441 -0.622 1.00 84.50 72 ILE A O 1
ATOM 572 N N . GLY A 1 73 ? 3.411 -4.858 -2.435 1.00 78.31 73 GLY A N 1
ATOM 573 C CA . GLY A 1 73 ? 2.124 -4.790 -1.762 1.00 78.31 73 GLY A CA 1
ATOM 574 C C . GLY A 1 73 ? 1.716 -6.072 -1.046 1.00 78.31 73 GLY A C 1
ATOM 575 O O . GLY A 1 73 ? 0.896 -5.989 -0.152 1.00 78.31 73 GLY A O 1
ATOM 576 N N . GLY A 1 74 ? 2.242 -7.242 -1.403 1.00 82.12 74 GLY A N 1
ATOM 577 C CA . GLY A 1 74 ? 1.708 -8.525 -0.941 1.00 82.12 74 GLY A CA 1
ATOM 578 C C . GLY A 1 74 ? 0.471 -8.980 -1.729 1.00 82.12 74 GLY A C 1
ATOM 579 O O . GLY A 1 74 ? 0.003 -8.323 -2.667 1.00 82.12 74 GLY A O 1
ATOM 580 N N . LYS A 1 75 ? -0.069 -10.142 -1.351 1.00 76.56 75 LYS A N 1
ATOM 581 C CA . LYS A 1 75 ? -1.254 -10.750 -1.968 1.00 76.56 75 LYS A CA 1
ATOM 582 C C . LYS A 1 75 ? -2.507 -10.358 -1.197 1.00 76.56 75 LYS A C 1
ATOM 584 O O . LYS A 1 75 ? -2.556 -10.483 0.022 1.00 76.56 75 LYS A O 1
ATOM 589 N N . VAL A 1 76 ? -3.534 -9.896 -1.905 1.00 74.38 76 VAL A N 1
ATOM 590 C CA . VAL A 1 76 ? -4.834 -9.599 -1.289 1.00 74.38 76 VAL A CA 1
ATOM 591 C C . VAL A 1 76 ? -5.596 -10.909 -1.122 1.00 74.38 76 VAL A C 1
ATOM 593 O O . VAL A 1 76 ? -5.989 -11.533 -2.103 1.00 74.38 76 VAL A O 1
ATOM 596 N N . VAL A 1 77 ? -5.794 -11.317 0.124 1.00 75.88 77 VAL A N 1
ATOM 597 C CA . VAL A 1 77 ? -6.566 -12.490 0.521 1.00 75.88 77 VAL A CA 1
ATOM 598 C C . VAL A 1 77 ? -7.930 -12.044 1.027 1.00 75.88 77 VAL A C 1
ATOM 600 O O . VAL A 1 77 ? -8.067 -11.181 1.897 1.00 75.88 77 VAL A O 1
ATOM 603 N N . THR A 1 78 ? -8.971 -12.656 0.482 1.00 71.38 78 THR A N 1
ATOM 604 C CA . THR A 1 78 ? -10.349 -12.398 0.881 1.00 71.38 78 THR A CA 1
ATOM 605 C C . THR A 1 78 ? -10.726 -13.322 2.035 1.00 71.38 78 THR A C 1
ATOM 607 O O . THR A 1 78 ? -10.821 -14.533 1.860 1.00 71.38 78 THR A O 1
ATOM 610 N N . GLN A 1 79 ? -10.967 -12.766 3.223 1.00 63.53 79 GLN A N 1
ATOM 611 C CA . GLN A 1 79 ? -11.525 -13.505 4.353 1.00 63.53 79 GLN A CA 1
ATOM 612 C C . GLN A 1 79 ? -13.032 -13.266 4.453 1.00 63.53 79 GLN A C 1
ATOM 614 O O . GLN A 1 79 ? -13.490 -12.151 4.713 1.00 63.53 79 GLN A O 1
ATOM 619 N N . VAL A 1 80 ? -13.815 -14.331 4.295 1.00 69.50 80 VAL A N 1
ATOM 620 C CA . VAL A 1 80 ? -15.265 -14.302 4.517 1.00 69.50 80 VAL A CA 1
ATOM 621 C C . VAL A 1 80 ? -15.529 -14.468 6.015 1.00 69.50 80 VAL A C 1
ATOM 623 O O . VAL A 1 80 ? -15.205 -15.501 6.596 1.00 69.50 80 VAL A O 1
ATOM 626 N N . GLN A 1 81 ? -16.093 -13.446 6.665 1.00 58.41 81 GLN A N 1
ATOM 627 C CA . GLN A 1 81 ? -16.534 -13.532 8.060 1.00 58.41 81 GLN A CA 1
ATOM 628 C C . GLN A 1 81 ? -18.059 -13.586 8.122 1.00 58.41 81 GLN A C 1
ATOM 630 O O . GLN A 1 81 ? -18.741 -12.650 7.704 1.00 58.41 81 GLN A O 1
ATOM 635 N N . MET A 1 82 ? -18.597 -14.652 8.714 1.00 55.91 82 MET A N 1
ATOM 636 C CA . MET A 1 82 ? -20.020 -14.730 9.036 1.00 55.91 82 MET A CA 1
ATOM 637 C C . MET A 1 82 ? -20.286 -13.963 10.331 1.00 55.91 82 MET A C 1
ATOM 639 O O . MET A 1 82 ? -19.805 -14.345 11.399 1.00 55.91 82 MET A O 1
ATOM 643 N N . LYS A 1 83 ? -21.051 -12.869 10.253 1.00 62.12 83 LYS A N 1
ATOM 644 C CA . LYS A 1 83 ? -21.521 -12.145 11.439 1.00 62.12 83 LYS A CA 1
ATOM 645 C C . LYS A 1 83 ? -23.039 -12.232 11.536 1.00 62.12 83 LYS A C 1
ATOM 647 O O . LYS A 1 83 ? -23.756 -11.889 10.600 1.00 62.12 83 LYS A O 1
ATOM 652 N N . LYS A 1 84 ? -23.530 -12.660 12.701 1.00 51.31 84 LYS A N 1
ATOM 653 C CA . LYS A 1 84 ? -24.947 -12.549 13.063 1.00 51.31 84 LYS A CA 1
ATOM 654 C C . LYS A 1 84 ? -25.191 -11.154 13.625 1.00 51.31 84 LYS A C 1
ATOM 656 O O . LYS A 1 84 ? -24.629 -10.808 14.661 1.00 51.31 84 LYS A O 1
ATOM 661 N N . VAL A 1 85 ? -26.021 -10.362 12.953 1.00 62.50 85 VAL A N 1
ATOM 662 C CA . VAL A 1 85 ? -26.476 -9.058 13.452 1.00 62.50 85 VAL A CA 1
ATOM 663 C C . VAL A 1 85 ? -28.001 -9.072 13.432 1.00 62.50 85 VAL A C 1
ATOM 665 O O . VAL A 1 85 ? -28.604 -9.245 12.377 1.00 62.50 85 VAL A O 1
ATOM 668 N N . GLY A 1 86 ? -28.630 -8.951 14.605 1.00 52.22 86 GLY A N 1
ATOM 669 C CA . GLY A 1 86 ? -30.088 -8.806 14.721 1.00 52.22 86 GLY A CA 1
ATOM 670 C C . GLY A 1 86 ? -30.911 -9.931 14.076 1.00 52.22 86 GLY A C 1
ATOM 671 O O . GLY A 1 86 ? -31.887 -9.653 13.390 1.00 52.22 86 GLY A O 1
ATOM 672 N N . GLY A 1 87 ? -30.505 -11.196 14.232 1.00 61.09 87 GLY A N 1
ATOM 673 C CA . GLY A 1 87 ? -31.266 -12.351 13.728 1.00 61.09 87 GLY A CA 1
ATOM 674 C C . GLY A 1 87 ? -31.103 -12.664 12.233 1.00 61.09 87 GLY A C 1
ATOM 675 O O . GLY A 1 87 ? -31.576 -13.709 11.795 1.00 61.09 87 GLY A O 1
ATOM 676 N N . LYS A 1 88 ? -30.385 -11.838 11.458 1.00 52.56 88 LYS A N 1
ATOM 677 C CA . LYS A 1 88 ? -29.978 -12.146 10.075 1.00 52.56 88 LYS A CA 1
ATOM 678 C C . LYS A 1 88 ? -28.469 -12.408 10.003 1.00 52.56 88 LYS A C 1
ATOM 680 O O . LYS A 1 88 ? -27.670 -11.721 10.645 1.00 52.56 88 LYS A O 1
ATOM 685 N N . THR A 1 89 ? -28.078 -13.426 9.239 1.00 54.53 89 THR A N 1
ATOM 686 C CA . THR A 1 89 ? -26.669 -13.725 8.943 1.00 54.53 89 THR A CA 1
ATOM 687 C C . THR A 1 89 ? -26.238 -12.853 7.772 1.00 54.53 89 THR A C 1
ATOM 689 O O . THR A 1 89 ? -26.840 -12.932 6.705 1.00 54.53 89 THR A O 1
ATOM 692 N N . ILE A 1 90 ? -25.227 -12.009 7.973 1.00 67.75 90 ILE A N 1
ATOM 693 C CA . ILE A 1 90 ? -24.668 -11.160 6.920 1.00 67.75 90 ILE A CA 1
ATOM 694 C C . ILE A 1 90 ? -23.235 -11.631 6.670 1.00 67.75 90 ILE A C 1
ATOM 696 O O . ILE A 1 90 ? -22.421 -11.703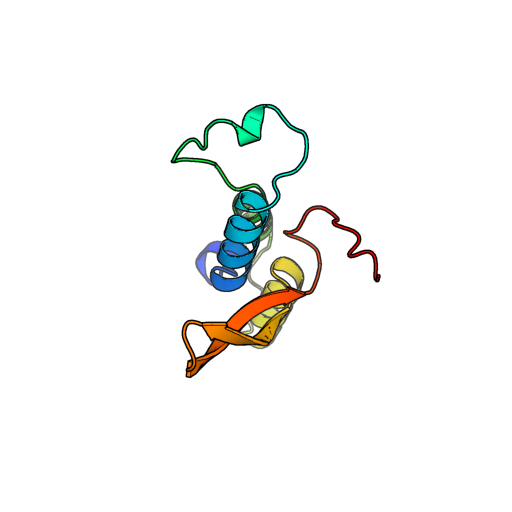 7.599 1.00 67.75 90 ILE A O 1
ATOM 700 N N . GLU A 1 91 ? -22.937 -11.972 5.420 1.00 59.56 91 GLU A N 1
ATOM 701 C CA . GLU A 1 91 ? -21.585 -12.287 4.968 1.00 59.56 91 GLU A CA 1
ATOM 702 C C . GLU A 1 91 ? -20.804 -10.982 4.830 1.00 59.56 91 GLU A C 1
ATOM 704 O O . GLU A 1 91 ? -21.071 -10.162 3.954 1.00 59.56 91 GLU A O 1
ATOM 709 N N . VAL A 1 92 ? -19.853 -10.752 5.734 1.00 66.38 92 VAL A N 1
ATOM 710 C CA . VAL A 1 92 ? -18.966 -9.592 5.648 1.00 66.38 92 VAL A CA 1
ATOM 711 C C . VAL A 1 92 ? -17.648 -10.066 5.064 1.00 66.38 92 VAL A C 1
ATOM 713 O O . VAL A 1 92 ? -16.831 -10.694 5.742 1.00 66.38 92 VAL A O 1
ATOM 716 N N . VAL A 1 93 ? -17.448 -9.753 3.789 1.00 67.25 93 VAL A N 1
ATOM 717 C CA . VAL A 1 93 ? -16.196 -9.995 3.079 1.00 67.25 93 VAL A CA 1
ATOM 718 C C . VAL A 1 93 ? -15.169 -8.964 3.551 1.00 67.25 93 VAL A C 1
ATOM 720 O O . VAL A 1 93 ? -15.343 -7.765 3.343 1.00 67.25 93 VAL A O 1
ATOM 723 N N . LYS A 1 94 ? -14.109 -9.410 4.230 1.00 60.41 94 LYS A N 1
ATOM 724 C CA . LYS A 1 94 ? -12.974 -8.562 4.610 1.00 60.41 94 LYS A CA 1
ATOM 725 C C . LYS A 1 94 ? -11.752 -8.955 3.806 1.00 60.41 94 LYS A C 1
ATOM 727 O O . LYS A 1 94 ? -11.253 -10.067 3.926 1.00 60.41 94 LYS A O 1
ATOM 732 N N . GLU A 1 95 ? -11.243 -8.017 3.030 1.00 71.81 95 GLU A N 1
ATOM 733 C CA . GLU A 1 95 ? -9.974 -8.175 2.332 1.00 71.81 95 GLU A CA 1
ATOM 734 C C . GLU A 1 95 ? -8.821 -7.873 3.301 1.00 71.81 95 GLU A C 1
ATOM 736 O O . GLU A 1 95 ? -8.859 -6.890 4.047 1.00 71.81 95 GLU A O 1
ATOM 741 N N . ARG A 1 96 ? -7.811 -8.744 3.329 1.00 61.28 96 ARG A N 1
ATOM 742 C CA . ARG A 1 96 ? -6.552 -8.564 4.059 1.00 61.28 96 ARG A CA 1
ATOM 743 C C . ARG A 1 96 ? -5.390 -8.752 3.102 1.00 61.28 96 ARG A C 1
ATOM 745 O O . ARG A 1 96 ? -5.488 -9.527 2.161 1.00 61.28 96 ARG A O 1
ATOM 752 N N . THR A 1 97 ? -4.286 -8.076 3.362 1.00 66.31 97 THR A N 1
ATOM 753 C CA . THR A 1 97 ? -3.059 -8.254 2.591 1.00 66.31 97 THR A CA 1
ATOM 754 C C . THR A 1 97 ? -2.123 -9.210 3.332 1.00 66.31 97 THR A C 1
ATOM 756 O O . THR A 1 97 ? -1.859 -9.012 4.517 1.00 66.31 97 THR A O 1
ATOM 759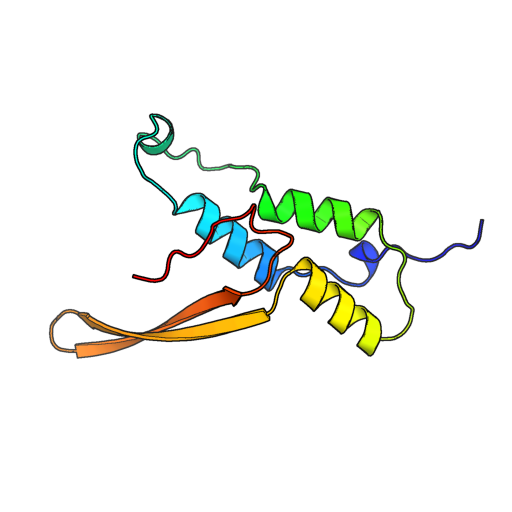 N N . GLU A 1 98 ? -1.640 -10.256 2.661 1.00 62.47 98 GLU A N 1
ATOM 760 C CA . GLU A 1 98 ? -0.651 -11.211 3.173 1.00 62.47 98 GLU A CA 1
ATOM 761 C C . GLU A 1 98 ? 0.650 -11.100 2.360 1.00 62.47 98 GLU A C 1
ATOM 763 O O . GLU A 1 98 ? 0.653 -11.256 1.138 1.00 62.47 98 GLU A O 1
ATOM 768 N N . GLY A 1 99 ? 1.770 -10.826 3.034 1.00 53.56 99 GLY A N 1
ATOM 769 C CA . GLY A 1 99 ? 3.086 -10.640 2.407 1.00 53.56 99 GLY A CA 1
ATOM 770 C C . GLY A 1 99 ? 3.717 -9.299 2.785 1.00 53.56 99 GLY A C 1
ATOM 771 O O . GLY A 1 99 ? 3.038 -8.281 2.855 1.00 53.56 99 GLY A O 1
ATOM 772 N N . VAL A 1 100 ? 5.017 -9.307 3.095 1.00 54.97 100 VAL A N 1
ATOM 773 C CA . VAL A 1 100 ? 5.677 -8.193 3.790 1.00 54.97 100 VAL A CA 1
ATOM 774 C C . VAL A 1 100 ? 6.581 -7.388 2.859 1.00 54.97 100 VAL A C 1
ATOM 776 O O . VAL A 1 100 ? 7.644 -7.856 2.459 1.00 54.97 100 VAL A O 1
ATOM 779 N N . SER A 1 101 ? 6.211 -6.122 2.655 1.00 50.53 101 SER A N 1
ATOM 780 C CA . SER A 1 101 ? 7.176 -5.011 2.582 1.00 50.53 101 SER A CA 1
ATOM 781 C C . SER A 1 101 ? 6.593 -3.705 3.160 1.00 50.53 101 SER A C 1
ATOM 783 O O . SER A 1 101 ? 7.288 -2.962 3.857 1.00 50.53 101 SER A O 1
ATOM 785 N N . CYS A 1 102 ? 5.288 -3.459 2.973 1.00 51.66 102 CYS A N 1
ATOM 786 C CA . CYS A 1 102 ? 4.608 -2.252 3.460 1.00 51.66 102 CYS A CA 1
ATOM 787 C C . CYS A 1 102 ? 4.168 -2.346 4.932 1.00 51.66 102 CYS A C 1
ATOM 789 O O . CYS A 1 102 ? 4.282 -1.365 5.675 1.00 51.66 102 CYS A O 1
ATOM 791 N N . THR A 1 103 ? 3.748 -3.529 5.389 1.00 52.69 103 THR A N 1
ATOM 792 C CA . THR A 1 103 ? 3.417 -3.809 6.791 1.00 52.69 103 THR A CA 1
ATOM 793 C C . THR A 1 103 ? 4.705 -3.977 7.595 1.00 52.69 103 THR A C 1
ATOM 795 O O . THR A 1 103 ? 5.367 -5.011 7.519 1.00 52.69 103 THR A O 1
ATOM 798 N N . GLY A 1 104 ? 5.115 -2.958 8.355 1.00 43.84 104 GLY A N 1
ATOM 799 C CA . GLY A 1 104 ? 6.245 -3.100 9.280 1.00 43.84 104 GLY A CA 1
ATOM 800 C C . GLY A 1 104 ? 5.989 -4.274 10.219 1.00 43.84 104 GLY A C 1
ATOM 801 O O . GLY A 1 104 ? 4.987 -4.244 10.920 1.00 43.84 104 GLY A O 1
ATOM 802 N N . GLY A 1 105 ? 6.861 -5.287 10.164 1.00 39.09 105 GLY A N 1
ATOM 803 C CA . GLY A 1 105 ? 6.740 -6.599 10.802 1.00 39.09 105 GLY A CA 1
ATOM 804 C C . GLY A 1 105 ? 5.772 -6.690 11.979 1.00 39.09 105 GLY A C 1
ATOM 805 O O . GLY A 1 105 ? 6.172 -6.567 13.132 1.00 39.09 105 GLY A O 1
ATOM 806 N N . THR A 1 106 ? 4.512 -7.006 11.698 1.00 36.59 106 THR A N 1
ATOM 807 C CA . THR A 1 106 ? 3.657 -7.674 12.668 1.00 36.59 106 THR A CA 1
ATOM 808 C C . THR A 1 106 ? 3.848 -9.164 12.441 1.00 36.59 106 THR A C 1
ATOM 810 O O . THR A 1 106 ? 3.338 -9.747 11.488 1.00 36.59 106 THR A O 1
ATOM 813 N N . ARG A 1 107 ? 4.628 -9.796 13.328 1.00 32.44 107 ARG A N 1
ATOM 814 C CA . ARG A 1 107 ? 4.485 -11.227 13.605 1.00 32.44 107 ARG A CA 1
ATOM 815 C C . ARG A 1 107 ? 2.999 -11.445 13.880 1.00 32.44 107 ARG A C 1
ATOM 817 O O . ARG A 1 107 ? 2.513 -11.087 14.951 1.00 32.44 107 ARG A O 1
ATOM 824 N N . THR A 1 108 ? 2.267 -11.983 12.914 1.00 35.97 108 THR A N 1
ATOM 825 C CA . THR A 1 108 ? 0.991 -12.627 13.192 1.00 35.97 108 THR A CA 1
ATOM 826 C C . THR A 1 108 ? 1.332 -13.803 14.093 1.00 35.97 108 THR A C 1
ATOM 828 O O . THR A 1 108 ? 1.812 -14.827 13.615 1.00 35.97 108 THR A O 1
ATOM 831 N N . ALA A 1 109 ? 1.214 -13.621 15.407 1.00 25.67 109 ALA A N 1
ATOM 832 C CA . ALA A 1 109 ? 1.243 -14.742 16.325 1.00 25.67 109 ALA A CA 1
ATOM 833 C C . ALA A 1 109 ? 0.030 -15.619 15.975 1.00 25.67 109 ALA A C 1
ATOM 835 O O . ALA A 1 109 ? -1.093 -15.108 16.021 1.00 25.67 109 ALA A O 1
ATOM 836 N N . PRO A 1 110 ? 0.221 -16.885 15.569 1.00 30.14 110 PRO A N 1
ATOM 837 C CA . PRO A 1 110 ? -0.875 -17.832 15.585 1.00 30.14 110 PRO A CA 1
ATOM 838 C C . PRO A 1 110 ? -1.238 -18.060 17.057 1.00 30.14 110 PRO A C 1
ATOM 840 O O . PRO A 1 110 ? -0.390 -18.470 17.850 1.00 30.14 110 PRO A O 1
ATOM 843 N N . THR A 1 111 ? -2.465 -17.712 17.430 1.00 33.69 111 THR A N 1
ATOM 844 C CA . THR A 1 111 ? -3.143 -18.304 18.592 1.00 33.69 111 THR A CA 1
ATOM 845 C C . THR A 1 111 ? -3.851 -19.560 18.139 1.00 33.69 111 THR A C 1
ATOM 847 O O . THR A 1 111 ? -4.524 -19.452 17.085 1.00 33.69 111 THR A O 1
#

Secondary structure (DSSP, 8-state):
---PPBHHHH---HHHHHHHHHHHHH--SS-GGGSS--S----HHHHHHHHHHHHSBP-SSHHHHHHHHHHHH-EEEEEEEEEEETTEEEEEEEEEEESSSSS--------

Foldseek 3Di:
DPPFDFQVVPDALVVLLVQLQVVQQPDDDDDPCNVDPDPDDPRQLNVQRVVVRRPHTDPPDPVVSVVVSCQSRNDWDWDWDFDDDPNDTDTDIDIDGDHDDSNDDDPPPDD

Radius of gyration: 17.43 Å; Cα contacts (8 Å, |Δi|>4): 136; chains: 1; bounding box: 52×32×46 Å